Protein AF-A0A9N9NGM0-F1 (afdb_monomer_lite)

Secondary structure (DSSP, 8-state):
----------PPPPGGGSPBTTTTTHHHHTTTT-PPPP--TT--EEETTSHHHHHHHGGGTTT-GGGGS-STT-EEEHHHIIIIII-SHHHHHHHH-TTTS----HHHHHHHHHHHHHHHHHHHHHHHHHHHHHHHHHHHHHHTT--

pLDDT: mean 77.1, std 16.5, range [35.03, 94.5]

Radius of gyration: 24.58 Å; chains: 1; bounding box: 75×38×58 Å

Structure (mmCIF, N/CA/C/O backbone):
data_AF-A0A9N9NGM0-F1
#
_entry.id   AF-A0A9N9NGM0-F1
#
loop_
_atom_site.group_PDB
_atom_site.id
_atom_site.type_symbol
_atom_site.label_atom_id
_atom_site.label_alt_id
_atom_site.label_comp_id
_atom_site.label_asym_id
_atom_site.label_entity_id
_atom_site.label_seq_id
_atom_site.pdbx_PDB_ins_code
_atom_site.Cartn_x
_atom_site.Cartn_y
_atom_site.Cartn_z
_atom_site.occupancy
_atom_site.B_iso_or_equiv
_atom_site.auth_seq_id
_atom_site.auth_comp_id
_atom_site.auth_asym_id
_atom_site.auth_atom_id
_atom_site.pdbx_PDB_model_num
ATOM 1 N N . MET A 1 1 ? -32.522 24.059 33.758 1.00 35.47 1 MET A N 1
ATOM 2 C CA . MET A 1 1 ? -32.160 22.824 33.030 1.00 35.47 1 MET A CA 1
ATOM 3 C C . MET A 1 1 ? -31.233 23.199 31.886 1.00 35.47 1 MET A C 1
ATOM 5 O O . MET A 1 1 ? -31.656 23.930 31.004 1.00 35.47 1 MET A O 1
ATOM 9 N N . ARG A 1 2 ? -29.958 22.798 31.938 1.00 35.03 2 ARG A N 1
ATOM 10 C CA . ARG A 1 2 ? -29.029 22.935 30.807 1.00 35.03 2 ARG A CA 1
ATOM 11 C C . ARG A 1 2 ? -29.007 21.591 30.091 1.00 35.03 2 ARG A C 1
ATOM 13 O O . ARG A 1 2 ? -28.569 20.608 30.677 1.00 35.03 2 ARG A O 1
ATOM 20 N N . ILE A 1 3 ? -29.544 21.548 28.878 1.00 41.38 3 ILE A N 1
ATOM 21 C CA . ILE A 1 3 ? -29.427 20.388 27.996 1.00 41.38 3 ILE A CA 1
ATOM 22 C C . ILE A 1 3 ? -28.090 20.554 27.280 1.00 41.38 3 ILE A C 1
ATOM 24 O O . ILE A 1 3 ? -27.936 21.415 26.416 1.00 41.38 3 ILE A O 1
ATOM 28 N N . SER A 1 4 ? -27.100 19.790 27.728 1.00 41.53 4 SER A N 1
ATOM 29 C CA . SER A 1 4 ? -25.788 19.710 27.100 1.00 41.53 4 SER A CA 1
ATOM 30 C C . SER A 1 4 ? -25.934 19.037 25.738 1.00 41.53 4 SER A C 1
ATOM 32 O O . SER A 1 4 ? -26.441 17.922 25.639 1.00 41.53 4 SER A O 1
ATOM 34 N N . GLN A 1 5 ? -25.501 19.736 24.693 1.00 43.44 5 GLN A N 1
ATOM 35 C CA . GLN A 1 5 ? -25.407 19.220 23.33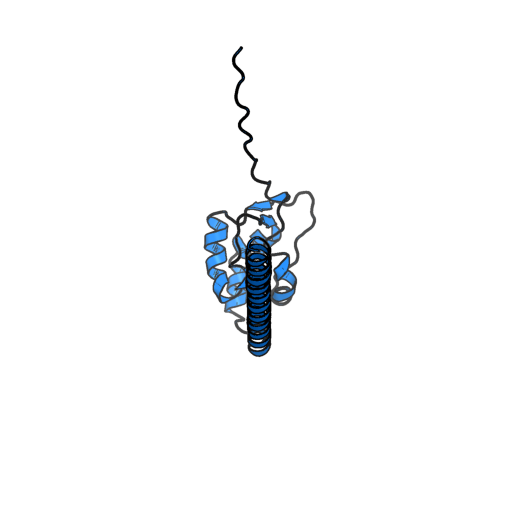4 1.00 43.44 5 GLN A CA 1
ATOM 36 C C . GLN A 1 5 ? -24.412 18.051 23.305 1.00 43.44 5 GLN A C 1
ATOM 38 O O . GLN A 1 5 ? -23.232 18.225 23.601 1.00 43.44 5 GLN A O 1
ATOM 43 N N . SER A 1 6 ? -24.890 16.856 22.962 1.00 45.88 6 SER A N 1
ATOM 44 C CA . SER A 1 6 ? -24.054 15.693 22.676 1.00 45.88 6 SER A CA 1
ATOM 45 C C . SER A 1 6 ? -23.445 15.848 21.281 1.00 45.88 6 SER A C 1
ATOM 47 O O . SER A 1 6 ? -24.099 15.582 20.271 1.00 45.88 6 SER A O 1
ATOM 49 N N . SER A 1 7 ? -22.196 16.298 21.218 1.00 47.09 7 SER A N 1
ATOM 50 C CA . SER A 1 7 ? -21.375 16.241 20.013 1.00 47.09 7 SER A CA 1
ATOM 51 C C . SER A 1 7 ? -21.074 14.780 19.673 1.00 47.09 7 SER A C 1
ATOM 53 O O . SER A 1 7 ? -20.281 14.119 20.337 1.00 47.09 7 SER A O 1
ATOM 55 N N . THR A 1 8 ? -21.699 14.247 18.624 1.00 46.72 8 THR A N 1
ATOM 56 C CA . THR A 1 8 ? -21.329 12.943 18.062 1.00 46.72 8 THR A CA 1
ATOM 57 C C . THR A 1 8 ? -20.002 13.072 17.313 1.00 46.72 8 THR A C 1
ATOM 59 O O . THR A 1 8 ? -19.975 13.342 16.111 1.00 46.72 8 THR A O 1
ATOM 62 N N . THR A 1 9 ? -18.881 12.899 18.007 1.00 47.34 9 THR A N 1
ATOM 63 C CA . THR A 1 9 ? -17.583 12.663 17.367 1.00 47.34 9 THR A CA 1
ATOM 64 C C . THR A 1 9 ? -17.578 11.240 16.814 1.00 47.34 9 THR A C 1
ATOM 66 O O . THR A 1 9 ? -17.462 10.283 17.575 1.00 47.34 9 THR A O 1
ATOM 69 N N . LYS A 1 10 ? -17.739 11.073 15.494 1.00 61.06 10 LYS A N 1
ATOM 70 C CA . LYS A 1 10 ? -17.473 9.787 14.831 1.00 61.06 10 LYS A CA 1
ATOM 71 C C . LYS A 1 10 ? -15.990 9.459 15.027 1.00 61.06 10 LYS A C 1
ATOM 73 O O . LYS A 1 10 ? -15.141 10.095 14.406 1.00 61.06 10 LYS A O 1
ATOM 78 N N . GLU A 1 11 ? -15.677 8.525 15.921 1.00 69.12 11 GLU A N 1
ATOM 79 C CA . GLU A 1 11 ? -14.307 8.047 16.121 1.00 69.12 11 GLU A CA 1
ATOM 80 C C . GLU A 1 11 ? -13.767 7.443 14.815 1.00 69.12 11 GLU A C 1
ATOM 82 O O . GLU A 1 11 ? -14.476 6.733 14.098 1.00 69.12 11 GLU A O 1
ATOM 87 N N . LYS A 1 12 ? -12.509 7.754 14.479 1.00 72.88 12 LYS A N 1
ATOM 88 C CA . LYS A 1 12 ? -11.839 7.178 13.306 1.00 72.88 12 LYS A CA 1
ATOM 89 C C . LYS A 1 12 ? -11.680 5.662 13.531 1.00 72.88 12 LYS A C 1
ATOM 91 O O . LYS A 1 12 ? -11.246 5.284 14.622 1.00 72.88 12 LYS A O 1
ATOM 96 N N . PRO A 1 13 ? -11.981 4.803 12.537 1.00 82.50 13 PRO A N 1
ATOM 97 C CA . PRO A 1 13 ? -11.803 3.356 12.667 1.00 82.50 13 PRO A CA 1
ATOM 98 C C . PRO A 1 13 ? -10.372 2.998 13.077 1.00 82.50 13 PRO A C 1
ATOM 100 O O . PRO A 1 13 ? -9.416 3.667 12.667 1.00 82.50 13 PRO A O 1
ATOM 103 N N . LYS A 1 14 ? -10.200 1.929 13.861 1.00 87.62 14 LYS A N 1
ATOM 104 C CA . LYS A 1 14 ? -8.855 1.461 14.225 1.00 87.62 14 LYS A CA 1
ATOM 105 C C . LYS A 1 14 ? -8.190 0.830 13.005 1.00 87.62 14 LYS A C 1
ATOM 107 O O . LYS A 1 14 ? -8.841 0.147 12.225 1.00 87.62 14 LYS A O 1
ATOM 112 N N . ALA A 1 15 ? -6.866 0.946 12.895 1.00 88.19 15 ALA A N 1
ATOM 113 C CA . ALA A 1 15 ? -6.113 0.383 11.766 1.00 88.19 15 ALA A CA 1
ATOM 114 C C . ALA A 1 15 ? -6.407 -1.112 11.517 1.00 88.19 15 ALA A C 1
ATOM 116 O O . ALA A 1 15 ? -6.497 -1.548 10.379 1.00 88.19 15 ALA A O 1
ATOM 117 N N . ARG A 1 16 ? -6.596 -1.905 12.580 1.00 88.38 16 ARG A N 1
ATOM 118 C CA . ARG A 1 16 ? -6.902 -3.345 12.483 1.00 88.38 16 ARG A CA 1
ATOM 119 C C . ARG A 1 16 ? -8.286 -3.669 11.898 1.00 88.38 16 ARG A C 1
ATOM 121 O O . ARG A 1 16 ? -8.532 -4.815 11.550 1.00 88.38 16 ARG A O 1
ATOM 128 N N . GLU A 1 17 ? -9.193 -2.694 11.878 1.00 89.00 17 GLU A N 1
ATOM 129 C CA . GLU A 1 17 ? -10.562 -2.821 11.353 1.00 89.00 17 GLU A CA 1
ATOM 130 C C . GLU A 1 17 ? -10.634 -2.424 9.871 1.00 89.00 17 GLU A C 1
ATOM 132 O O . GLU A 1 17 ? -11.657 -2.634 9.225 1.00 89.00 17 GLU A O 1
ATOM 137 N N . LEU A 1 18 ? -9.552 -1.861 9.324 1.00 90.62 18 LEU A N 1
ATOM 138 C CA . LEU A 1 18 ? -9.459 -1.452 7.929 1.00 90.62 18 LEU A CA 1
ATOM 139 C C . LEU A 1 18 ? -8.836 -2.561 7.068 1.00 90.62 18 LEU A C 1
ATOM 141 O O . LEU A 1 18 ? -7.939 -3.279 7.524 1.00 90.62 18 LEU A O 1
ATOM 145 N N . PRO A 1 19 ? -9.248 -2.686 5.794 1.00 91.44 19 PRO A N 1
ATOM 146 C CA . PRO A 1 19 ? -8.619 -3.613 4.865 1.00 91.44 19 PRO A CA 1
ATOM 147 C C . PRO A 1 19 ? -7.149 -3.253 4.636 1.00 91.44 19 PRO A C 1
ATOM 149 O O . PRO A 1 19 ? -6.757 -2.081 4.634 1.00 91.44 19 PRO A O 1
ATOM 152 N N . CYS A 1 20 ? -6.318 -4.270 4.398 1.00 92.31 20 CYS A N 1
ATOM 153 C CA . CYS A 1 20 ? -4.924 -4.021 4.066 1.00 92.31 20 CYS A CA 1
ATOM 154 C C . CYS A 1 20 ? -4.799 -3.460 2.642 1.00 92.31 20 CYS A C 1
ATOM 156 O O . CYS A 1 20 ? -5.259 -4.105 1.701 1.00 92.31 20 CYS A O 1
ATOM 158 N N . LEU A 1 21 ? -4.107 -2.329 2.477 1.00 92.00 21 LEU A N 1
ATOM 159 C CA . LEU A 1 21 ? -3.864 -1.657 1.196 1.00 92.00 21 LEU A CA 1
ATOM 160 C C . LEU A 1 21 ? -3.362 -2.621 0.110 1.00 92.00 21 LEU A C 1
ATOM 162 O O . LEU A 1 21 ? -3.834 -2.599 -1.020 1.00 92.00 21 LEU A O 1
ATOM 166 N N . PHE A 1 22 ? -2.435 -3.509 0.469 1.00 90.94 22 PHE A N 1
ATOM 167 C CA . PHE A 1 22 ? -1.798 -4.417 -0.482 1.00 90.94 22 PHE A CA 1
ATOM 168 C C . PHE A 1 22 ? -2.598 -5.694 -0.750 1.00 90.94 22 PHE A C 1
ATOM 170 O O . PHE A 1 22 ? -2.254 -6.432 -1.667 1.00 90.94 22 PHE A O 1
ATOM 177 N N . SER A 1 23 ? -3.649 -5.984 0.025 1.00 89.62 23 SER A N 1
ATOM 178 C CA . SER A 1 23 ? -4.380 -7.258 -0.078 1.00 89.62 23 SER A CA 1
ATOM 179 C C . SER A 1 23 ? -4.925 -7.522 -1.485 1.00 89.62 23 SER A C 1
ATOM 181 O O . SER A 1 23 ? -4.835 -8.651 -1.962 1.00 89.62 23 SER A O 1
ATOM 183 N N . TYR A 1 24 ? -5.383 -6.473 -2.170 1.00 85.38 24 TYR A N 1
ATOM 184 C CA . TYR A 1 24 ? -5.954 -6.550 -3.516 1.00 85.38 24 TYR A CA 1
ATOM 185 C C . TYR A 1 24 ? -4.915 -6.707 -4.632 1.00 85.38 24 TYR A C 1
ATOM 187 O O . TYR A 1 24 ? -5.263 -7.156 -5.718 1.00 85.38 24 TYR A O 1
ATOM 195 N N . ILE A 1 25 ? -3.645 -6.371 -4.379 1.00 86.56 25 ILE A N 1
ATOM 196 C CA . ILE A 1 25 ? -2.588 -6.397 -5.406 1.00 86.56 25 ILE A CA 1
ATOM 197 C C . ILE A 1 25 ? -1.573 -7.525 -5.203 1.00 86.56 25 ILE A C 1
ATOM 199 O O . ILE A 1 25 ? -0.721 -7.751 -6.059 1.00 86.56 25 ILE A O 1
ATOM 203 N N . VAL A 1 26 ? -1.665 -8.272 -4.096 1.00 88.62 26 VAL A N 1
ATOM 204 C CA . VAL A 1 26 ? -0.783 -9.417 -3.815 1.00 88.62 26 VAL A CA 1
ATOM 205 C C . VAL A 1 26 ? -0.764 -10.414 -4.968 1.00 88.62 26 VAL A C 1
ATOM 207 O O . VAL A 1 26 ? 0.312 -10.876 -5.320 1.00 88.62 26 VAL A O 1
ATOM 210 N N . SER A 1 27 ? -1.911 -10.737 -5.571 1.00 86.06 27 SER A N 1
ATOM 211 C CA . SER A 1 27 ? -1.976 -11.691 -6.687 1.00 86.06 27 SER A CA 1
ATOM 212 C C . SER A 1 27 ? -1.107 -11.254 -7.868 1.00 86.06 27 SER A C 1
ATOM 214 O O . SER A 1 27 ? -0.373 -12.072 -8.413 1.00 86.06 27 SER A O 1
ATOM 216 N N . LYS A 1 28 ? -1.127 -9.959 -8.199 1.00 84.81 28 LYS A N 1
ATOM 217 C CA . LYS A 1 28 ? -0.367 -9.377 -9.311 1.00 84.81 28 LYS A CA 1
ATOM 218 C C . LYS A 1 28 ? 1.144 -9.394 -9.070 1.00 84.81 28 LYS A C 1
ATOM 220 O O . LYS A 1 28 ? 1.908 -9.618 -9.998 1.00 84.81 28 LYS A O 1
ATOM 225 N N . TYR A 1 29 ? 1.576 -9.170 -7.830 1.00 86.50 29 TYR A N 1
ATOM 226 C CA . TYR A 1 29 ? 2.998 -9.018 -7.492 1.00 86.50 29 TYR A CA 1
ATOM 227 C C . TYR A 1 29 ? 3.574 -10.204 -6.697 1.00 86.50 29 TYR A C 1
ATOM 229 O O . TYR A 1 29 ? 4.681 -10.111 -6.160 1.00 86.50 29 TYR A O 1
ATOM 237 N N . ASN A 1 30 ? 2.855 -11.328 -6.603 1.00 86.25 30 ASN A N 1
ATOM 238 C CA . ASN A 1 30 ? 3.305 -12.500 -5.841 1.00 86.25 30 ASN A CA 1
ATOM 239 C C . ASN A 1 30 ? 4.569 -13.130 -6.430 1.00 86.25 30 ASN A C 1
ATOM 241 O O . ASN A 1 30 ? 5.454 -13.538 -5.675 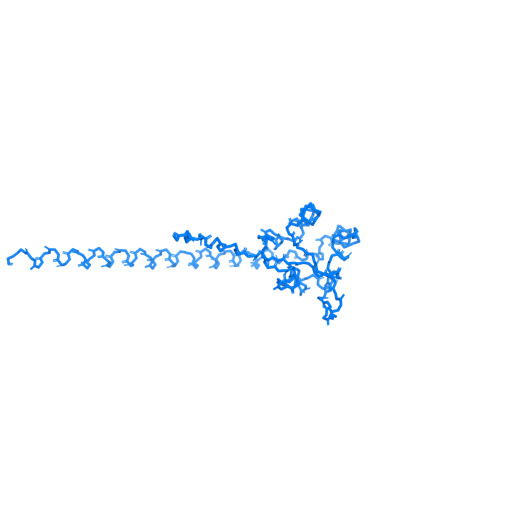1.00 86.25 30 ASN A O 1
ATOM 245 N N . GLU A 1 31 ? 4.679 -13.161 -7.759 1.00 84.44 31 GLU A N 1
ATOM 246 C CA . GLU A 1 31 ? 5.876 -13.645 -8.458 1.00 84.44 31 GLU A CA 1
ATOM 247 C C . GLU A 1 31 ? 7.101 -12.765 -8.172 1.00 84.44 31 GLU A C 1
ATOM 249 O O . GLU A 1 31 ? 8.222 -13.261 -8.137 1.00 84.44 31 GLU A O 1
ATOM 254 N N . LEU A 1 32 ? 6.876 -11.493 -7.827 1.00 83.31 32 LEU A N 1
ATOM 255 C CA . LEU A 1 32 ? 7.912 -10.530 -7.422 1.00 83.31 32 LEU A CA 1
ATOM 256 C C . LEU A 1 32 ? 8.205 -10.565 -5.922 1.00 83.31 32 LEU A C 1
ATOM 258 O O . LEU A 1 32 ? 8.930 -9.730 -5.386 1.00 83.31 32 LEU A O 1
ATOM 262 N N . GLY A 1 33 ? 7.598 -11.513 -5.210 1.00 85.56 33 GLY A N 1
ATOM 263 C CA . GLY A 1 33 ? 7.802 -11.706 -3.784 1.00 85.56 33 GLY A CA 1
ATOM 264 C C . GLY A 1 33 ? 6.875 -10.891 -2.882 1.00 85.56 33 GLY A C 1
ATOM 265 O O . GLY A 1 33 ? 7.037 -10.968 -1.658 1.00 85.56 33 GLY A O 1
ATOM 266 N N . LEU A 1 34 ? 5.874 -10.168 -3.408 1.00 89.25 34 LEU A N 1
ATOM 267 C CA . LEU A 1 34 ? 4.842 -9.563 -2.561 1.00 89.25 34 LEU A CA 1
ATOM 268 C C . LEU A 1 34 ? 3.921 -10.661 -2.028 1.00 89.25 34 LEU A C 1
ATOM 270 O O . LEU A 1 34 ? 3.144 -11.267 -2.755 1.00 89.25 34 LEU A O 1
ATOM 274 N N . ARG A 1 35 ? 4.001 -10.953 -0.733 1.00 90.19 35 ARG A N 1
ATOM 275 C CA . ARG A 1 35 ? 3.277 -12.091 -0.159 1.00 90.19 35 ARG A CA 1
ATOM 276 C C . ARG A 1 35 ? 1.935 -11.651 0.414 1.00 90.19 35 ARG A C 1
ATOM 278 O O . ARG A 1 35 ? 1.769 -10.502 0.800 1.00 90.19 35 ARG A O 1
ATOM 285 N N . SER A 1 36 ? 1.006 -12.589 0.567 1.00 90.94 36 SER A N 1
ATOM 286 C CA . SER A 1 36 ? -0.275 -12.358 1.249 1.00 90.94 36 SER A CA 1
ATOM 287 C C . SER A 1 36 ? -0.106 -11.913 2.705 1.00 90.94 36 SER A C 1
ATOM 289 O O . SER A 1 36 ? 0.918 -12.203 3.347 1.00 90.94 36 SER A O 1
ATOM 291 N N . CYS A 1 37 ? -1.123 -11.224 3.237 1.00 89.75 37 CYS A N 1
ATOM 292 C CA . CYS A 1 37 ? -1.209 -10.877 4.656 1.00 89.75 37 CYS A CA 1
ATOM 293 C C . CYS A 1 37 ? -1.044 -12.124 5.537 1.00 89.75 37 CYS A C 1
ATOM 295 O O . CYS A 1 37 ? -1.401 -13.235 5.144 1.00 89.75 37 CYS A O 1
ATOM 297 N N . LYS A 1 38 ? -0.525 -11.945 6.755 1.00 80.38 38 LYS A N 1
ATOM 298 C CA . LYS A 1 38 ? -0.605 -12.984 7.787 1.00 80.38 38 LYS A CA 1
ATOM 299 C C . LYS A 1 38 ? -1.872 -12.761 8.612 1.00 80.38 38 LYS A C 1
ATOM 301 O O . LYS A 1 38 ? -2.189 -11.634 8.973 1.00 80.38 38 LYS A O 1
ATOM 306 N N . THR A 1 39 ? -2.571 -13.841 8.937 1.00 69.44 39 THR A N 1
ATOM 307 C CA . THR A 1 39 ? -3.756 -13.846 9.808 1.00 69.44 39 THR A CA 1
ATOM 308 C C . THR A 1 39 ? -3.364 -14.222 11.236 1.00 69.44 39 THR A C 1
ATOM 310 O O . THR A 1 39 ? -3.922 -15.139 11.830 1.00 69.44 39 THR A O 1
ATOM 313 N N . LYS A 1 40 ? -2.331 -13.569 11.778 1.00 79.56 40 LYS A N 1
ATOM 314 C CA . LYS A 1 40 ? -1.973 -13.739 13.191 1.00 79.56 40 LYS A CA 1
ATOM 315 C C . LYS A 1 40 ? -2.769 -12.739 14.020 1.00 79.56 40 LYS A C 1
ATOM 317 O O . LYS A 1 40 ? -2.772 -11.559 13.684 1.00 79.56 40 LYS A O 1
ATOM 322 N N . GLU A 1 41 ? -3.381 -13.192 15.110 1.00 72.69 41 GLU A N 1
ATOM 323 C CA . GLU A 1 41 ? -4.154 -12.322 16.010 1.00 72.69 41 GLU A CA 1
ATOM 324 C C . GLU A 1 41 ? -3.304 -11.194 16.619 1.00 72.69 41 GLU A C 1
ATOM 326 O O . GLU A 1 41 ? -3.782 -10.075 16.775 1.00 72.69 41 GLU A O 1
ATOM 331 N N . SER A 1 42 ? -2.019 -11.450 16.886 1.00 79.69 42 SER A N 1
ATOM 332 C CA . SER A 1 42 ? -1.071 -10.485 17.466 1.00 79.69 42 SER A CA 1
ATOM 333 C C . SER A 1 42 ? -0.349 -9.593 16.445 1.00 79.69 42 SER A C 1
ATOM 335 O O . SER A 1 42 ? 0.646 -8.950 16.774 1.00 79.69 42 SER A O 1
ATOM 337 N N . GLN A 1 43 ? -0.816 -9.551 15.197 1.00 86.69 43 GLN A N 1
ATOM 338 C CA . GLN A 1 43 ? -0.224 -8.722 14.150 1.00 86.69 43 GLN A CA 1
ATOM 339 C C . GLN A 1 43 ? -0.382 -7.223 14.439 1.00 86.69 43 GLN A C 1
ATOM 341 O O . GLN A 1 43 ? -1.475 -6.751 14.758 1.00 86.69 43 GLN A O 1
ATOM 346 N N . THR A 1 44 ? 0.682 -6.451 14.204 1.00 90.38 44 THR A N 1
ATOM 347 C CA . THR A 1 44 ? 0.595 -4.983 14.231 1.00 90.38 44 THR A CA 1
ATOM 348 C C . THR A 1 44 ? -0.041 -4.447 12.942 1.00 90.38 44 THR A C 1
ATOM 350 O O . THR A 1 44 ? 0.254 -4.919 11.842 1.00 90.38 44 THR A O 1
ATOM 353 N N . TRP A 1 45 ? -0.890 -3.426 13.067 1.00 92.19 45 TRP A N 1
ATOM 354 C CA . TRP A 1 45 ? -1.534 -2.734 11.948 1.00 92.19 45 TRP A CA 1
ATOM 355 C C . TRP A 1 45 ? -1.244 -1.239 12.017 1.00 92.19 45 TRP A C 1
ATOM 357 O O . TRP A 1 45 ? -1.307 -0.643 13.092 1.00 92.19 45 TRP A O 1
ATOM 367 N N . ARG A 1 46 ? -0.932 -0.628 10.873 1.00 92.00 46 ARG A N 1
ATOM 368 C CA . ARG A 1 46 ? -0.643 0.810 10.761 1.00 92.00 46 ARG A CA 1
ATOM 369 C C . ARG A 1 46 ? -1.562 1.447 9.733 1.00 92.00 46 ARG A C 1
ATOM 371 O O . ARG A 1 46 ? -1.873 0.812 8.734 1.00 92.00 46 ARG A O 1
ATOM 378 N N . ASN A 1 47 ? -1.976 2.690 9.951 1.00 92.19 47 ASN A N 1
ATOM 379 C CA . ASN A 1 47 ? -2.772 3.400 8.953 1.00 92.19 47 ASN A CA 1
ATOM 380 C C . ASN A 1 47 ? -1.922 3.701 7.710 1.00 92.19 47 ASN A C 1
ATOM 382 O O . ASN A 1 47 ? -0.746 4.074 7.826 1.00 92.19 47 ASN A O 1
ATOM 386 N N . ALA A 1 48 ? -2.514 3.537 6.526 1.00 90.75 48 ALA A N 1
ATOM 387 C CA . ALA A 1 48 ? -1.814 3.775 5.268 1.00 90.75 48 ALA A CA 1
ATOM 388 C C . ALA A 1 48 ? -1.574 5.274 4.995 1.00 90.75 48 ALA A C 1
ATOM 390 O O . ALA A 1 48 ? -0.663 5.621 4.254 1.00 90.75 48 ALA A O 1
ATOM 391 N N . ASP A 1 49 ? -2.338 6.161 5.632 1.00 90.25 49 ASP A N 1
ATOM 392 C CA . ASP A 1 49 ? -2.254 7.623 5.494 1.00 90.25 49 ASP A CA 1
ATOM 393 C C . ASP A 1 49 ? -1.149 8.283 6.341 1.00 90.25 49 ASP A C 1
ATOM 395 O O . ASP A 1 49 ? -1.022 9.508 6.380 1.00 90.25 49 ASP A O 1
ATOM 399 N N . THR A 1 50 ? -0.322 7.490 7.027 1.00 89.94 50 THR A N 1
ATOM 400 C CA . THR A 1 50 ? 0.810 8.027 7.790 1.00 89.94 50 THR A CA 1
ATOM 401 C C . THR A 1 50 ? 1.852 8.650 6.857 1.00 89.94 50 THR A C 1
ATOM 403 O O . THR A 1 50 ? 2.046 8.224 5.714 1.00 89.94 50 THR A O 1
ATOM 406 N N . SER A 1 51 ? 2.553 9.678 7.344 1.00 88.94 51 SER A N 1
ATOM 407 C CA . SER A 1 51 ? 3.512 10.437 6.529 1.00 88.94 51 SER A CA 1
ATOM 408 C C . SER A 1 51 ? 4.663 9.570 6.005 1.00 88.94 51 SER A C 1
ATOM 410 O O . SER A 1 51 ? 5.093 9.748 4.867 1.00 88.94 51 SER A O 1
ATOM 412 N N . GLU A 1 52 ? 5.138 8.613 6.805 1.00 88.31 52 GLU A N 1
ATOM 413 C CA . GLU A 1 52 ? 6.188 7.662 6.425 1.00 88.31 52 GLU A CA 1
ATOM 414 C C . GLU A 1 52 ? 5.733 6.746 5.286 1.00 88.31 52 GLU A C 1
ATOM 416 O O . GLU A 1 52 ? 6.408 6.651 4.260 1.00 88.31 52 GLU A O 1
ATOM 421 N N . VAL A 1 53 ? 4.553 6.137 5.429 1.00 89.25 53 VAL A N 1
ATOM 422 C CA . VAL A 1 53 ? 3.969 5.271 4.402 1.00 89.25 53 VAL A CA 1
ATOM 423 C C . VAL A 1 53 ? 3.751 6.057 3.118 1.00 89.25 53 VAL A C 1
ATOM 425 O O . VAL A 1 53 ? 4.219 5.639 2.065 1.00 89.25 53 VAL A O 1
ATOM 428 N N . THR A 1 54 ? 3.117 7.225 3.201 1.00 89.38 54 THR A N 1
ATOM 429 C CA . THR A 1 54 ? 2.804 8.045 2.024 1.00 89.38 54 THR A CA 1
ATOM 430 C C . THR A 1 54 ? 4.068 8.421 1.248 1.00 89.38 54 THR A C 1
ATOM 432 O O . THR A 1 54 ? 4.106 8.280 0.029 1.00 89.38 54 THR A O 1
ATOM 435 N N . LYS A 1 55 ? 5.138 8.851 1.934 1.00 89.19 55 LYS A N 1
ATOM 436 C CA . LYS A 1 55 ? 6.430 9.155 1.288 1.00 89.19 55 LYS A CA 1
ATOM 437 C C . LYS A 1 55 ? 7.012 7.941 0.576 1.00 89.19 55 LYS A C 1
ATOM 439 O O . LYS A 1 55 ? 7.590 8.074 -0.496 1.00 89.19 55 LYS A O 1
ATOM 444 N N . ARG A 1 56 ? 6.880 6.767 1.188 1.00 88.44 56 ARG A N 1
ATOM 445 C CA . ARG A 1 56 ? 7.442 5.528 0.669 1.00 88.44 56 ARG A CA 1
ATOM 446 C C . ARG A 1 56 ? 6.659 5.001 -0.529 1.00 88.44 56 ARG A C 1
ATOM 448 O O . ARG A 1 56 ? 7.282 4.600 -1.503 1.00 88.44 56 ARG A O 1
ATOM 455 N N . LEU A 1 57 ? 5.328 5.061 -0.480 1.00 88.88 57 LEU A N 1
ATOM 456 C CA . LEU A 1 57 ? 4.438 4.653 -1.572 1.00 88.88 57 LEU A CA 1
ATOM 457 C C . LEU A 1 57 ? 4.656 5.479 -2.844 1.00 88.88 57 LEU A C 1
ATOM 459 O O . LEU A 1 57 ? 4.575 4.910 -3.925 1.00 88.88 57 LEU A O 1
ATOM 463 N N . ARG A 1 58 ? 5.027 6.763 -2.727 1.00 87.69 58 ARG A N 1
ATOM 464 C CA . ARG A 1 58 ? 5.367 7.606 -3.890 1.00 87.69 58 ARG A CA 1
ATOM 465 C C . ARG A 1 58 ? 6.466 7.015 -4.770 1.00 87.69 58 ARG A C 1
ATOM 467 O O . ARG A 1 58 ? 6.428 7.182 -5.978 1.00 87.69 58 ARG A O 1
ATOM 474 N N . LEU A 1 59 ? 7.426 6.294 -4.184 1.00 86.31 59 LEU A N 1
ATOM 475 C CA . LEU A 1 59 ? 8.490 5.635 -4.952 1.00 86.31 59 LEU A CA 1
ATOM 476 C C . LEU A 1 59 ? 7.956 4.485 -5.813 1.00 86.31 59 LEU A C 1
ATOM 478 O O . LEU A 1 59 ? 8.561 4.132 -6.815 1.00 86.31 59 LEU A O 1
ATOM 482 N N . TYR A 1 60 ? 6.833 3.889 -5.418 1.00 85.75 60 TYR A N 1
ATOM 483 C CA . TYR A 1 60 ? 6.228 2.765 -6.120 1.00 85.75 60 TYR A CA 1
ATOM 484 C C . TYR A 1 60 ? 5.211 3.204 -7.177 1.00 85.75 60 TYR A C 1
ATOM 486 O O . TYR A 1 60 ? 4.694 2.337 -7.868 1.00 85.75 60 TYR A O 1
ATOM 494 N N . GLU A 1 61 ? 4.915 4.500 -7.333 1.00 83.75 61 GLU A N 1
ATOM 495 C CA . GLU A 1 61 ? 3.879 4.976 -8.267 1.00 83.75 61 GLU A CA 1
ATOM 496 C C . GLU A 1 61 ? 4.135 4.564 -9.722 1.00 83.75 61 GLU A C 1
ATOM 498 O O . GLU A 1 61 ? 3.178 4.281 -10.445 1.00 83.75 61 GLU A O 1
ATOM 503 N N . ASP A 1 62 ? 5.407 4.472 -10.117 1.00 81.06 62 ASP A N 1
ATOM 504 C CA . ASP A 1 62 ? 5.817 4.064 -11.464 1.00 81.06 62 ASP A CA 1
ATOM 505 C C . ASP A 1 62 ? 5.692 2.548 -11.689 1.00 81.06 62 ASP A C 1
ATOM 507 O O . ASP A 1 62 ? 5.508 2.096 -12.816 1.00 81.06 62 ASP A O 1
ATOM 511 N N . PHE A 1 63 ? 5.744 1.751 -10.617 1.00 81.88 63 PHE A N 1
ATOM 512 C CA . PHE A 1 63 ? 5.687 0.283 -10.675 1.00 81.88 63 PHE A CA 1
ATOM 513 C C . PHE A 1 63 ? 4.305 -0.277 -10.324 1.00 81.88 63 PHE A C 1
ATOM 515 O O . PHE A 1 63 ? 3.954 -1.383 -10.729 1.00 81.88 63 PHE A O 1
ATOM 522 N N . MET A 1 64 ? 3.539 0.465 -9.526 1.00 83.44 64 MET A N 1
ATOM 523 C CA . MET A 1 64 ? 2.290 0.052 -8.897 1.00 83.44 64 MET A CA 1
ATOM 524 C C . MET A 1 64 ? 1.273 1.183 -8.981 1.00 83.44 64 MET A C 1
ATOM 526 O O . MET A 1 64 ? 0.941 1.835 -7.987 1.00 83.44 64 MET A O 1
ATOM 530 N N . SER A 1 65 ? 0.758 1.415 -10.186 1.00 79.94 65 SER A N 1
ATOM 531 C CA . SER A 1 65 ? -0.247 2.451 -10.436 1.00 79.94 65 SER A CA 1
ATOM 532 C C . SER A 1 65 ? -1.520 2.262 -9.600 1.00 79.94 65 SER A C 1
ATOM 534 O O . SER A 1 65 ? -2.200 3.242 -9.295 1.00 79.94 65 SER A O 1
ATOM 536 N N . GLU A 1 66 ? -1.800 1.039 -9.135 1.00 80.94 66 GLU A N 1
ATOM 537 C CA . GLU A 1 66 ? -2.906 0.731 -8.223 1.00 80.94 66 GLU A CA 1
ATOM 538 C C . GLU A 1 66 ? -2.764 1.383 -6.840 1.00 80.94 66 GLU A C 1
ATOM 540 O O . GLU A 1 66 ? -3.744 1.487 -6.11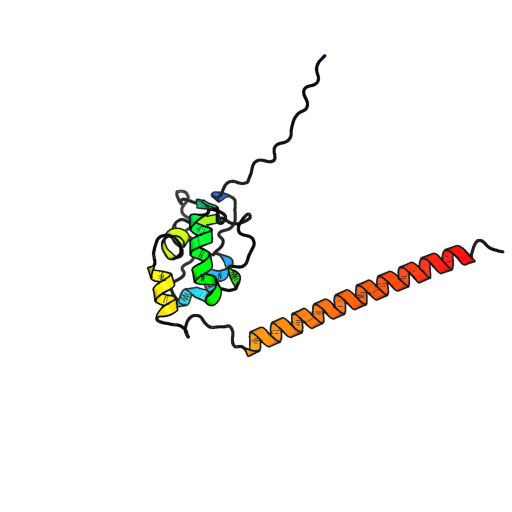1 1.00 80.94 66 GLU A O 1
ATOM 545 N N . LEU A 1 67 ? -1.569 1.839 -6.451 1.00 78.44 67 LEU A N 1
ATOM 546 C CA . LEU A 1 67 ? -1.350 2.502 -5.162 1.00 78.44 67 LEU A CA 1
ATOM 547 C C . LEU A 1 67 ? -1.758 3.982 -5.162 1.00 78.44 67 LEU A C 1
ATOM 549 O O . LEU A 1 67 ? -1.749 4.602 -4.101 1.00 78.44 67 LEU A O 1
ATOM 553 N N . LYS A 1 68 ? -2.207 4.532 -6.301 1.00 72.94 68 LYS A N 1
ATOM 554 C CA . LYS A 1 68 ? -2.772 5.895 -6.411 1.00 72.94 68 LYS A CA 1
ATOM 555 C C . LYS A 1 68 ? -4.161 6.049 -5.756 1.00 72.94 68 LYS A C 1
ATOM 557 O O . LYS A 1 68 ? -4.859 7.032 -5.991 1.00 72.94 68 LYS A O 1
ATOM 562 N N . LEU A 1 69 ? -4.580 5.083 -4.942 1.00 70.94 69 LEU A N 1
ATOM 563 C CA . LEU A 1 69 ? -5.857 5.073 -4.231 1.00 70.94 69 LEU A CA 1
ATOM 564 C C . LEU A 1 69 ? -5.844 5.997 -3.004 1.00 70.94 69 LEU A C 1
ATOM 566 O O . LEU A 1 69 ? -4.804 6.284 -2.410 1.00 70.94 69 LEU A O 1
ATOM 570 N N . TYR A 1 70 ? -7.036 6.412 -2.566 1.00 76.75 70 TYR A N 1
ATOM 571 C CA . TYR A 1 70 ? -7.214 7.094 -1.283 1.00 76.75 70 TYR A CA 1
ATOM 572 C C . TYR A 1 70 ? -6.693 6.213 -0.143 1.00 76.75 70 TYR A C 1
ATOM 574 O O . TYR A 1 70 ? -7.219 5.125 0.057 1.00 76.75 70 TYR A O 1
ATOM 582 N N . LEU A 1 71 ? -5.697 6.680 0.621 1.00 85.31 71 LEU A N 1
ATOM 583 C CA . LEU A 1 71 ? -5.039 5.890 1.677 1.00 85.31 71 LEU A CA 1
ATOM 584 C C . LEU A 1 71 ? -5.819 5.853 3.005 1.00 85.31 71 LEU A C 1
ATOM 586 O O . LEU A 1 71 ? -5.704 4.888 3.754 1.00 85.31 71 LEU A O 1
ATOM 590 N N . ASN A 1 72 ? -6.645 6.866 3.289 1.00 83.38 72 ASN A N 1
ATOM 591 C CA . ASN A 1 72 ? -7.420 6.984 4.536 1.00 83.38 72 ASN A CA 1
ATOM 592 C C . ASN A 1 72 ? -8.299 5.764 4.905 1.00 83.38 72 ASN A C 1
ATOM 594 O O . ASN A 1 72 ? -8.383 5.467 6.096 1.00 83.38 72 ASN A O 1
ATOM 598 N N . PRO A 1 73 ? -8.973 5.066 3.965 1.00 89.19 73 PRO A N 1
ATOM 599 C CA . PRO A 1 73 ? -9.769 3.878 4.281 1.00 89.19 73 PRO A CA 1
ATOM 600 C C . PRO A 1 73 ? -8.948 2.583 4.405 1.00 89.19 73 PRO A C 1
ATOM 602 O O . PRO A 1 73 ? -9.541 1.521 4.579 1.00 89.19 73 PRO A O 1
ATOM 605 N N . TYR A 1 74 ? -7.614 2.635 4.320 1.00 92.00 74 TYR A N 1
ATOM 606 C CA . TYR A 1 74 ? -6.765 1.445 4.352 1.00 92.00 74 TYR A CA 1
ATOM 607 C C . TYR A 1 74 ? -5.785 1.438 5.523 1.00 92.00 74 TYR A C 1
ATOM 609 O O . TYR A 1 74 ? -5.295 2.464 6.002 1.00 92.00 74 TYR A O 1
ATOM 617 N N . ALA A 1 75 ? -5.427 0.225 5.928 1.00 93.44 75 ALA A N 1
ATOM 618 C CA . ALA A 1 75 ? -4.302 -0.035 6.808 1.00 93.44 75 ALA A CA 1
ATOM 619 C C . ALA A 1 75 ? -3.234 -0.873 6.102 1.00 93.44 75 ALA A C 1
ATOM 621 O O . ALA A 1 75 ? -3.396 -1.354 4.984 1.00 93.44 75 ALA A O 1
ATOM 622 N N . ILE A 1 76 ? -2.101 -1.060 6.758 1.00 93.06 76 ILE A N 1
ATOM 623 C CA . ILE A 1 76 ? -1.006 -1.905 6.308 1.00 93.06 76 ILE A CA 1
ATOM 624 C C . ILE A 1 76 ? -0.709 -2.886 7.431 1.00 93.06 76 ILE A C 1
ATOM 626 O O . ILE A 1 76 ? -0.462 -2.491 8.575 1.00 93.06 76 ILE A O 1
ATOM 630 N N . CYS A 1 77 ? -0.747 -4.174 7.096 1.00 93.38 77 CYS A N 1
ATOM 631 C CA . CYS A 1 77 ? -0.361 -5.222 8.022 1.00 93.38 77 CYS A CA 1
ATOM 632 C C . CYS A 1 77 ? 1.156 -5.208 8.245 1.00 93.38 77 CYS A C 1
ATOM 634 O O . CYS A 1 77 ? 1.918 -4.830 7.355 1.00 93.38 77 CYS A O 1
ATOM 636 N N . GLU A 1 78 ? 1.611 -5.677 9.404 1.00 92.00 78 GLU A N 1
ATOM 637 C CA . GLU A 1 78 ? 3.033 -5.755 9.756 1.00 92.00 78 GLU A CA 1
ATOM 638 C C . GLU A 1 78 ? 3.896 -6.366 8.644 1.00 92.00 78 GLU A C 1
ATOM 640 O O . GLU A 1 78 ? 4.959 -5.848 8.308 1.00 92.00 78 GLU A O 1
ATOM 645 N N . LYS A 1 79 ? 3.414 -7.441 8.015 1.00 91.19 79 LYS A N 1
ATOM 646 C CA . LYS A 1 79 ? 4.142 -8.113 6.942 1.00 91.19 79 LYS A CA 1
ATOM 647 C C . LYS A 1 79 ? 4.354 -7.208 5.730 1.00 91.19 79 LYS A C 1
ATOM 649 O O . LYS A 1 79 ? 5.487 -7.070 5.281 1.00 91.19 79 LYS A O 1
ATOM 654 N N . HIS A 1 80 ? 3.300 -6.576 5.218 1.00 91.94 80 HIS A N 1
ATOM 655 C CA . HIS A 1 80 ? 3.415 -5.664 4.076 1.00 91.94 80 HIS A CA 1
ATOM 656 C C . HIS A 1 80 ? 4.198 -4.412 4.422 1.00 91.94 80 HIS A C 1
ATOM 658 O O . HIS A 1 80 ? 4.982 -3.942 3.602 1.00 91.94 80 HIS A O 1
ATOM 664 N N . TYR A 1 81 ? 4.061 -3.924 5.652 1.00 92.25 81 TYR A N 1
ATOM 665 C CA . TYR A 1 81 ? 4.895 -2.838 6.128 1.00 92.25 81 TYR A CA 1
ATOM 666 C C . TYR A 1 81 ? 6.371 -3.219 6.039 1.00 92.25 81 TYR A C 1
ATOM 668 O O . TYR A 1 81 ? 7.166 -2.474 5.482 1.00 92.25 81 TYR A O 1
ATOM 676 N N . ASN A 1 82 ? 6.747 -4.398 6.524 1.00 90.38 82 ASN A N 1
ATOM 677 C CA . ASN A 1 82 ? 8.141 -4.826 6.509 1.00 90.38 82 ASN A CA 1
ATOM 678 C C . ASN A 1 82 ? 8.653 -5.078 5.083 1.00 90.38 82 ASN A C 1
ATOM 680 O O . ASN A 1 82 ? 9.784 -4.713 4.764 1.00 90.38 82 ASN A O 1
ATOM 684 N N . GLN A 1 83 ? 7.823 -5.652 4.209 1.00 88.88 83 GLN A N 1
ATOM 685 C CA . GLN A 1 83 ? 8.205 -5.933 2.823 1.00 88.88 83 GLN A CA 1
ATOM 686 C C . GLN A 1 83 ? 8.357 -4.665 1.973 1.00 88.88 83 GLN A C 1
ATOM 688 O O . GLN A 1 83 ? 9.313 -4.567 1.212 1.00 88.88 83 GLN A O 1
ATOM 693 N N . VAL A 1 84 ? 7.432 -3.710 2.095 1.00 88.69 84 VAL A N 1
ATOM 694 C CA . VAL A 1 84 ? 7.316 -2.580 1.155 1.00 88.69 84 VAL A CA 1
ATOM 695 C C . VAL A 1 84 ? 7.800 -1.267 1.769 1.00 88.69 84 VAL A C 1
ATOM 697 O O . VAL A 1 84 ? 8.435 -0.454 1.091 1.00 88.69 84 VAL A O 1
ATOM 700 N N . ILE A 1 85 ? 7.505 -1.054 3.055 1.00 88.50 85 ILE A N 1
ATOM 701 C CA . ILE A 1 85 ? 7.725 0.229 3.724 1.00 88.50 85 ILE A CA 1
ATOM 702 C C . ILE A 1 85 ? 9.079 0.264 4.432 1.00 88.50 85 ILE A C 1
ATOM 704 O O . ILE A 1 85 ? 9.946 1.048 4.053 1.00 88.50 85 ILE A O 1
ATOM 708 N N . SER A 1 86 ? 9.271 -0.616 5.419 1.00 85.94 86 SER A N 1
ATOM 709 C CA . SER A 1 86 ? 10.441 -0.632 6.306 1.00 85.94 86 SER A CA 1
ATOM 710 C C . SER A 1 86 ? 11.737 -0.996 5.595 1.00 85.94 86 SER A C 1
ATOM 712 O O . SER A 1 86 ? 12.808 -0.599 6.048 1.00 85.94 86 SER A O 1
ATOM 714 N N . THR A 1 87 ? 11.664 -1.805 4.537 1.00 77.31 87 THR A N 1
ATOM 715 C CA . THR A 1 87 ? 12.849 -2.277 3.820 1.00 77.31 87 THR A CA 1
ATOM 716 C C . THR A 1 87 ? 12.875 -1.728 2.400 1.00 77.31 87 THR A C 1
ATOM 718 O O . THR A 1 87 ? 11.843 -1.488 1.770 1.00 77.31 87 THR A O 1
ATOM 721 N N . ASN A 1 88 ? 14.086 -1.523 1.876 1.00 78.00 88 ASN A N 1
ATOM 722 C CA . ASN A 1 88 ? 14.297 -1.174 0.470 1.00 78.00 88 ASN A CA 1
ATOM 723 C C . ASN A 1 88 ? 14.422 -2.376 -0.453 1.00 78.00 88 ASN A C 1
ATOM 725 O O . ASN A 1 88 ? 14.654 -2.210 -1.643 1.00 78.00 88 ASN A O 1
ATOM 729 N N . TYR A 1 89 ? 14.247 -3.578 0.087 1.00 81.31 89 TYR A N 1
ATOM 730 C CA . TYR A 1 89 ? 14.445 -4.808 -0.656 1.00 81.31 89 TYR A CA 1
ATOM 731 C C . TYR A 1 89 ? 13.459 -4.935 -1.817 1.00 81.31 89 TYR A C 1
ATOM 733 O O . TYR A 1 89 ? 13.878 -5.108 -2.955 1.00 81.31 89 TYR A O 1
ATOM 741 N N . PHE A 1 90 ? 12.163 -4.786 -1.543 1.00 85.31 90 PHE A N 1
ATOM 742 C CA . PHE A 1 90 ? 11.137 -4.978 -2.562 1.00 85.31 90 PHE A CA 1
ATOM 743 C C . PHE A 1 90 ? 11.213 -3.916 -3.668 1.00 85.31 90 PHE A C 1
ATOM 745 O O . PHE A 1 90 ? 11.188 -4.256 -4.843 1.00 85.31 90 PHE A O 1
ATOM 752 N N . TYR A 1 91 ? 11.428 -2.647 -3.308 1.00 85.88 91 TYR A N 1
ATOM 753 C CA . TYR A 1 91 ? 11.673 -1.581 -4.283 1.00 85.88 91 TYR A CA 1
ATOM 754 C C . TYR A 1 91 ? 12.896 -1.854 -5.171 1.00 85.88 91 TYR A C 1
ATOM 756 O O . TYR A 1 91 ? 12.818 -1.718 -6.387 1.00 85.88 91 TYR A O 1
ATOM 764 N N . ARG A 1 92 ? 14.023 -2.285 -4.587 1.00 84.88 92 ARG A N 1
ATOM 765 C CA . ARG A 1 92 ? 15.213 -2.652 -5.371 1.00 84.88 92 ARG A CA 1
ATOM 766 C C . ARG A 1 92 ? 14.945 -3.837 -6.289 1.00 84.88 92 ARG A C 1
ATOM 768 O O . ARG A 1 92 ? 15.368 -3.812 -7.432 1.00 84.88 92 ARG A O 1
ATOM 775 N N . HIS A 1 93 ? 14.188 -4.823 -5.821 1.00 83.88 93 HIS A N 1
ATOM 776 C CA . HIS A 1 93 ? 13.817 -5.967 -6.643 1.00 83.88 93 HIS A CA 1
ATOM 777 C C . HIS A 1 93 ? 12.992 -5.563 -7.878 1.00 83.88 93 HIS A C 1
ATOM 779 O O . HIS A 1 93 ? 13.212 -6.125 -8.948 1.00 83.88 93 HIS A O 1
ATOM 785 N N . LEU A 1 94 ? 12.106 -4.567 -7.751 1.00 83.50 94 LEU A N 1
ATOM 786 C CA . LEU A 1 94 ? 11.374 -3.989 -8.886 1.00 83.50 94 LEU A CA 1
ATOM 787 C C . LEU A 1 94 ? 12.309 -3.263 -9.864 1.00 83.50 94 LEU A C 1
ATOM 789 O O . LEU A 1 94 ? 12.181 -3.443 -11.070 1.00 83.50 94 LEU A O 1
ATOM 793 N N . LEU A 1 95 ? 13.281 -2.495 -9.357 1.00 83.81 95 LEU A N 1
ATOM 794 C CA . LEU A 1 95 ? 14.280 -1.815 -10.195 1.00 83.81 95 LEU A CA 1
ATOM 795 C C . LEU A 1 95 ? 15.167 -2.793 -10.970 1.00 83.81 95 LEU A C 1
ATOM 797 O O . LEU A 1 95 ? 15.468 -2.556 -12.136 1.00 83.81 95 LEU A O 1
ATOM 801 N N . ASP A 1 96 ? 15.571 -3.887 -10.326 1.00 81.19 96 ASP A N 1
ATOM 802 C CA . ASP A 1 96 ? 16.433 -4.906 -10.928 1.00 81.19 96 ASP A CA 1
ATOM 803 C C . ASP A 1 96 ? 15.663 -5.798 -11.924 1.00 81.19 96 ASP A C 1
ATOM 805 O O . ASP A 1 96 ? 16.272 -6.499 -12.730 1.00 81.19 96 ASP A O 1
ATOM 809 N N . ASN A 1 97 ? 14.324 -5.772 -11.887 1.00 74.25 97 ASN A N 1
ATOM 810 C CA . ASN A 1 97 ? 13.458 -6.568 -12.755 1.00 74.25 97 ASN A CA 1
ATOM 811 C C . ASN A 1 97 ? 12.322 -5.716 -13.368 1.00 74.25 97 ASN A C 1
ATOM 813 O O . ASN A 1 97 ? 11.143 -5.979 -13.130 1.00 74.25 97 ASN A O 1
ATOM 817 N N . PRO A 1 98 ? 12.639 -4.724 -14.216 1.00 63.97 98 PRO A N 1
ATOM 818 C CA . PRO A 1 98 ? 11.647 -3.785 -14.752 1.00 63.97 98 PRO A CA 1
ATOM 819 C C . PRO A 1 98 ? 10.585 -4.454 -15.647 1.00 63.97 98 PRO A C 1
ATOM 821 O O . PRO A 1 98 ? 9.494 -3.920 -15.820 1.00 63.97 98 PRO A O 1
ATOM 824 N N . ASN A 1 99 ? 10.882 -5.642 -16.187 1.00 59.06 99 ASN A N 1
ATOM 825 C CA . ASN A 1 99 ? 9.958 -6.430 -17.011 1.00 59.06 99 ASN A CA 1
ATOM 826 C C . ASN A 1 99 ? 9.086 -7.403 -16.197 1.00 59.06 99 ASN A C 1
ATOM 828 O O . ASN A 1 99 ? 8.164 -7.992 -16.750 1.00 59.06 99 ASN A O 1
ATOM 832 N N . SER A 1 100 ? 9.397 -7.631 -14.917 1.00 54.81 100 SER A N 1
ATOM 833 C CA . SER A 1 100 ? 8.678 -8.597 -14.075 1.00 54.81 100 SER A CA 1
ATOM 834 C C . SER A 1 100 ? 7.551 -7.938 -13.281 1.00 54.81 100 SER A C 1
ATOM 836 O O . SER A 1 100 ? 6.533 -8.574 -12.997 1.00 54.81 100 SER A O 1
ATOM 838 N N . SER A 1 101 ? 7.652 -6.631 -13.014 1.00 52.28 101 SER A N 1
ATOM 839 C CA . SER A 1 101 ? 6.470 -5.788 -12.879 1.00 52.28 101 SER A CA 1
ATOM 840 C C . SER A 1 101 ? 5.787 -5.770 -14.232 1.00 52.28 101 SER A C 1
ATOM 842 O O . SER A 1 101 ? 5.981 -4.819 -14.972 1.00 52.28 101 SER A O 1
ATOM 844 N N . ASN A 1 102 ? 5.061 -6.835 -14.592 1.00 44.19 102 ASN A N 1
ATOM 845 C CA . ASN A 1 102 ? 4.255 -6.854 -15.802 1.00 44.19 102 ASN A CA 1
ATOM 846 C C . ASN A 1 102 ? 3.465 -5.535 -15.814 1.00 44.19 102 ASN A C 1
ATOM 848 O O . ASN A 1 102 ? 2.543 -5.375 -14.994 1.00 44.19 102 ASN A O 1
ATOM 852 N N . PRO A 1 103 ? 3.782 -4.582 -16.718 1.00 43.97 103 PRO A N 1
ATOM 853 C CA . PRO A 1 103 ? 2.720 -3.732 -17.181 1.00 43.97 103 PRO A CA 1
ATOM 854 C C . PRO A 1 103 ? 1.769 -4.745 -17.789 1.00 43.97 103 PRO A C 1
ATOM 856 O O . PRO A 1 103 ? 2.160 -5.562 -18.625 1.00 43.97 103 PRO A O 1
ATOM 859 N N . ILE A 1 104 ? 0.549 -4.782 -17.272 1.00 39.31 104 ILE A N 1
ATOM 860 C CA . ILE A 1 104 ? -0.538 -5.464 -17.955 1.00 39.31 104 ILE A CA 1
ATOM 861 C C . ILE A 1 104 ? -0.347 -5.141 -19.431 1.00 39.31 104 ILE A C 1
ATOM 863 O O . ILE A 1 104 ? -0.223 -3.953 -19.751 1.00 39.31 104 ILE A O 1
ATOM 867 N N . SER A 1 105 ? -0.162 -6.194 -20.242 1.00 41.31 105 SER A N 1
ATOM 868 C CA . SER A 1 105 ? 0.025 -6.123 -21.690 1.00 41.31 105 SER A CA 1
ATOM 869 C C . SER A 1 105 ? -0.672 -4.869 -22.188 1.00 41.31 105 SER A C 1
ATOM 871 O O . SER A 1 105 ? -1.849 -4.678 -21.881 1.00 41.31 105 SER A O 1
ATOM 873 N N . ILE A 1 106 ? 0.045 -3.960 -22.849 1.00 45.75 106 ILE A N 1
ATOM 874 C CA . ILE A 1 106 ? -0.497 -2.649 -23.248 1.00 45.75 106 ILE A CA 1
ATOM 875 C C . ILE A 1 106 ? -1.853 -2.822 -23.973 1.00 45.75 106 ILE A C 1
ATOM 877 O O . ILE A 1 106 ? -2.734 -1.977 -23.854 1.00 45.75 106 ILE A O 1
ATOM 881 N N . ASN A 1 107 ? -2.086 -3.991 -24.578 1.00 48.09 107 ASN A N 1
ATOM 882 C CA . ASN A 1 107 ? -3.368 -4.408 -25.139 1.00 48.09 107 ASN A CA 1
ATOM 883 C C . ASN A 1 107 ? -4.516 -4.533 -24.116 1.00 48.09 107 ASN A C 1
ATOM 885 O O . ASN A 1 107 ? -5.587 -4.010 -24.379 1.00 48.09 107 ASN A O 1
ATOM 889 N N . ASP A 1 108 ? -4.323 -5.137 -22.943 1.00 45.44 108 ASP A N 1
ATOM 890 C CA . ASP A 1 108 ? -5.367 -5.288 -21.909 1.00 45.44 108 ASP A CA 1
ATOM 891 C C . ASP A 1 108 ? -5.686 -3.965 -21.190 1.00 45.44 108 ASP A C 1
ATOM 893 O O . ASP A 1 108 ? -6.777 -3.767 -20.650 1.00 45.44 108 ASP A O 1
ATOM 897 N N . SER A 1 109 ? -4.725 -3.040 -21.145 1.00 51.88 109 SER A N 1
ATOM 898 C CA . SER A 1 109 ? -4.937 -1.682 -20.623 1.00 51.88 109 SER A CA 1
ATOM 899 C C . SER A 1 109 ? -5.799 -0.866 -21.582 1.00 51.88 109 SER A C 1
ATOM 901 O O . SER A 1 109 ? -6.773 -0.259 -21.150 1.00 51.88 109 SER A O 1
ATOM 903 N N . ASN A 1 110 ? -5.489 -0.944 -22.879 1.00 49.97 110 ASN A N 1
ATOM 904 C CA . ASN A 1 110 ? -6.263 -0.298 -23.933 1.00 49.97 110 ASN A CA 1
ATOM 905 C C . ASN A 1 110 ? -7.671 -0.903 -24.054 1.00 49.97 110 ASN A C 1
ATOM 907 O O . ASN A 1 110 ? -8.634 -0.158 -24.175 1.00 49.97 110 ASN A O 1
ATOM 911 N N . ILE A 1 111 ? -7.816 -2.232 -23.946 1.00 53.38 111 ILE A N 1
ATOM 912 C CA . ILE A 1 111 ? -9.131 -2.898 -23.959 1.00 53.38 111 ILE A CA 1
ATOM 913 C C . ILE A 1 111 ? -9.988 -2.413 -22.783 1.00 53.38 111 ILE A C 1
ATOM 915 O O . ILE A 1 111 ? -11.114 -1.978 -22.994 1.00 53.38 111 ILE A O 1
ATOM 919 N N . ARG A 1 112 ? -9.444 -2.389 -21.559 1.00 66.62 112 ARG A N 1
ATOM 920 C CA . ARG A 1 112 ? -10.200 -1.928 -20.381 1.00 66.62 112 ARG A CA 1
ATOM 921 C C . ARG A 1 112 ? -10.492 -0.431 -20.397 1.00 66.62 112 ARG A C 1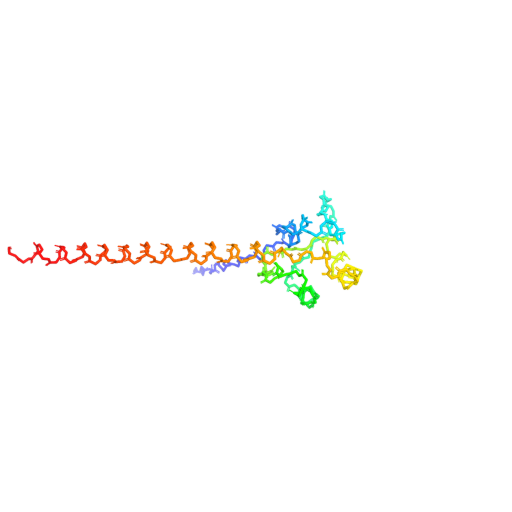
ATOM 923 O O . ARG A 1 112 ? -11.519 -0.024 -19.869 1.00 66.62 112 ARG A O 1
ATOM 930 N N . GLU A 1 113 ? -9.613 0.392 -20.967 1.00 68.44 113 GLU A N 1
ATOM 931 C CA . GLU A 1 113 ? -9.859 1.828 -21.121 1.00 68.44 113 GLU A CA 1
ATOM 932 C C . GLU A 1 113 ? -10.990 2.097 -22.122 1.00 68.44 113 GLU A C 1
ATOM 934 O O . GLU A 1 113 ? -11.875 2.901 -21.830 1.00 68.44 113 GLU A O 1
ATOM 939 N N . GLU A 1 114 ? -11.011 1.398 -23.258 1.00 76.81 114 GLU A N 1
ATOM 940 C CA . GLU A 1 114 ? -12.088 1.521 -24.245 1.00 76.81 114 GLU A CA 1
ATOM 941 C C . GLU A 1 114 ? -13.415 0.950 -23.720 1.00 76.81 114 GLU A C 1
ATOM 943 O O . GLU A 1 114 ? -14.450 1.596 -23.869 1.00 76.81 114 GLU A O 1
ATOM 948 N N . GLU A 1 115 ? -13.397 -0.172 -22.992 1.00 75.69 115 GLU A N 1
ATOM 949 C CA . GLU A 1 115 ? -14.578 -0.694 -22.285 1.00 75.69 115 GLU A CA 1
ATOM 950 C C . GLU A 1 115 ? -15.114 0.308 -21.247 1.00 75.69 115 GLU A C 1
ATOM 952 O O . GLU A 1 115 ? -16.325 0.519 -21.147 1.00 75.69 115 GLU A O 1
ATOM 957 N N . TYR A 1 116 ? -14.227 0.986 -20.505 1.00 70.75 116 TYR A N 1
ATOM 958 C CA . TYR A 1 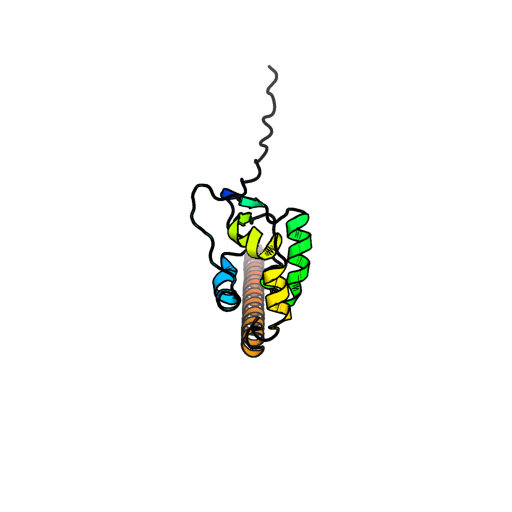116 ? -14.617 2.037 -19.561 1.00 70.75 116 TYR A CA 1
ATOM 959 C C . TYR A 1 116 ? -15.196 3.268 -20.265 1.00 70.75 116 TYR A C 1
ATOM 961 O O . TYR A 1 116 ? -16.216 3.799 -19.821 1.00 70.75 116 TYR A O 1
ATOM 969 N N . LYS A 1 117 ? -14.576 3.729 -21.358 1.00 83.69 117 LYS A N 1
ATOM 970 C CA . LYS A 1 117 ? -15.091 4.850 -22.162 1.00 83.69 117 LYS A CA 1
ATOM 971 C C . LYS A 1 117 ? -16.462 4.521 -22.741 1.00 83.69 117 LYS A C 1
ATOM 973 O O . LYS A 1 117 ? -17.356 5.364 -22.691 1.00 83.69 117 LYS A O 1
ATOM 978 N N . GLN A 1 118 ? -16.647 3.295 -23.222 1.00 91.00 118 GLN A N 1
ATOM 979 C CA . GLN A 1 118 ? -17.914 2.833 -23.771 1.00 91.00 118 GLN A CA 1
ATOM 980 C C . GLN A 1 118 ? -18.999 2.736 -22.690 1.00 91.00 118 GLN A C 1
ATOM 982 O O . GLN A 1 118 ? -20.093 3.264 -22.882 1.00 91.00 118 GLN A O 1
ATOM 987 N N . ALA A 1 119 ? -18.681 2.195 -21.510 1.00 81.62 119 ALA A N 1
ATOM 988 C CA . ALA A 1 119 ? -19.608 2.168 -20.378 1.00 81.62 119 ALA A CA 1
ATOM 989 C C . ALA A 1 119 ? -20.010 3.579 -19.903 1.00 81.62 119 ALA A C 1
ATOM 991 O O . ALA A 1 119 ? -21.171 3.818 -19.564 1.00 81.62 119 ALA A O 1
ATOM 992 N N . ILE A 1 120 ? -19.075 4.538 -19.900 1.00 83.25 120 ILE A N 1
ATOM 993 C CA . ILE A 1 120 ? -19.365 5.941 -19.566 1.00 83.25 120 ILE A CA 1
ATOM 994 C C . ILE A 1 120 ? -20.275 6.576 -20.624 1.00 83.25 120 ILE A C 1
ATOM 996 O O . ILE A 1 120 ? -21.235 7.254 -20.256 1.00 83.25 120 ILE A O 1
ATOM 1000 N N . ALA A 1 121 ? -20.019 6.338 -21.913 1.00 93.19 121 ALA A N 1
ATOM 1001 C CA . ALA A 1 121 ? -20.850 6.856 -22.998 1.00 93.19 121 ALA A CA 1
ATOM 1002 C C . ALA A 1 121 ? -22.289 6.313 -22.926 1.00 93.19 121 ALA A C 1
ATOM 1004 O O . ALA A 1 121 ? -23.246 7.080 -23.033 1.00 93.19 121 ALA A O 1
ATOM 1005 N N . GLU A 1 122 ? -22.459 5.017 -22.649 1.00 93.12 122 GLU A N 1
ATOM 1006 C CA . GLU A 1 122 ? -23.781 4.406 -22.459 1.00 93.12 122 GLU A CA 1
ATOM 1007 C C . GLU A 1 122 ? -24.526 4.977 -21.245 1.00 93.12 122 GLU A C 1
ATOM 1009 O O . GLU A 1 122 ? -25.738 5.200 -21.297 1.00 93.12 122 GLU A O 1
ATOM 1014 N N . LEU A 1 123 ? -23.819 5.240 -20.141 1.00 92.06 123 LEU A N 1
ATOM 1015 C CA . LEU A 1 123 ? -24.407 5.874 -18.959 1.00 92.06 123 LEU A CA 1
ATOM 1016 C C . LEU A 1 123 ? -24.831 7.320 -19.237 1.00 92.06 123 LEU A C 1
ATOM 1018 O O . LEU A 1 123 ? -25.910 7.728 -18.808 1.00 92.06 123 LEU A O 1
ATOM 1022 N N . GLN A 1 124 ? -24.018 8.083 -19.971 1.00 90.56 124 GLN A N 1
ATOM 1023 C CA . GLN A 1 124 ? -24.353 9.450 -20.377 1.00 90.56 124 GLN A CA 1
ATOM 1024 C C . GLN A 1 124 ? -25.576 9.480 -21.296 1.00 90.56 124 GLN A C 1
ATOM 1026 O O . GLN A 1 124 ? -26.461 10.311 -21.100 1.00 90.56 124 GLN A O 1
ATOM 1031 N N . GLN A 1 125 ? -25.670 8.540 -22.240 1.00 94.50 125 GLN A N 1
ATOM 1032 C CA . GLN A 1 125 ? -26.836 8.417 -23.109 1.00 94.50 125 GLN A CA 1
ATOM 1033 C C . GLN A 1 125 ? -28.104 8.092 -22.309 1.00 94.50 125 GLN A C 1
ATOM 1035 O O . GLN A 1 125 ? -29.119 8.764 -22.476 1.00 94.50 125 GLN A O 1
ATOM 1040 N N . LYS A 1 126 ? -28.043 7.122 -21.388 1.00 93.56 126 LYS A N 1
ATOM 1041 C CA . LYS A 1 126 ? -29.188 6.776 -20.527 1.00 93.56 126 LYS A CA 1
ATOM 1042 C C . LYS A 1 126 ? -29.635 7.947 -19.656 1.00 93.56 126 LYS A C 1
ATOM 1044 O O . LYS A 1 126 ? -30.833 8.138 -19.461 1.00 93.56 126 LYS A O 1
ATOM 1049 N N . LEU A 1 127 ? -28.691 8.730 -19.137 1.00 93.19 127 LEU A N 1
ATOM 1050 C CA . LEU A 1 127 ? -29.005 9.913 -18.338 1.00 93.19 127 LEU A CA 1
ATOM 1051 C C . LEU A 1 127 ? -29.687 10.998 -19.183 1.00 93.19 127 LEU A C 1
ATOM 1053 O O . LEU A 1 127 ? -30.637 11.629 -18.725 1.00 93.19 127 LEU A O 1
ATOM 1057 N N . GLU A 1 128 ? -29.244 11.191 -20.423 1.00 93.00 128 GLU A N 1
ATOM 1058 C CA . GLU A 1 128 ? -29.858 12.151 -21.340 1.00 93.00 128 GLU A CA 1
ATOM 1059 C C . GLU A 1 128 ? -31.260 11.706 -21.778 1.00 93.00 128 GLU A C 1
ATOM 1061 O O . GLU A 1 128 ? -32.189 12.511 -21.787 1.00 93.00 128 GLU A O 1
ATOM 1066 N N . GLU A 1 129 ? -31.460 10.415 -22.047 1.00 89.81 129 GLU A N 1
ATOM 1067 C CA . GLU A 1 129 ? -32.784 9.846 -22.325 1.00 89.81 129 GLU A CA 1
ATOM 1068 C C . GLU A 1 129 ? -33.737 10.011 -21.132 1.00 89.81 129 GLU A C 1
ATOM 1070 O O . GLU A 1 129 ? -34.907 10.355 -21.315 1.00 89.81 129 GLU A O 1
ATOM 1075 N N . GLN A 1 130 ? -33.244 9.832 -19.901 1.00 88.81 130 GLN A N 1
ATOM 1076 C CA . GLN A 1 130 ? -34.014 10.120 -18.688 1.00 88.81 130 GLN A CA 1
ATOM 1077 C C . GLN A 1 130 ? -34.378 11.604 -18.594 1.00 88.81 130 GLN A C 1
ATOM 1079 O O . GLN A 1 130 ? -35.547 11.928 -18.386 1.00 88.81 130 GLN A O 1
ATOM 1084 N N . ARG A 1 131 ? -33.421 12.504 -18.836 1.00 90.00 131 ARG A N 1
ATOM 1085 C CA . ARG A 1 131 ? -33.639 13.957 -18.819 1.00 90.00 131 ARG A CA 1
ATOM 1086 C C . ARG A 1 131 ? -34.663 14.403 -19.868 1.00 90.00 131 ARG A C 1
ATOM 1088 O O . ARG A 1 131 ? -35.516 15.247 -19.589 1.00 90.00 131 ARG A O 1
ATOM 1095 N N . ILE A 1 132 ? -34.605 13.833 -21.072 1.00 85.50 132 ILE A N 1
ATOM 1096 C CA . ILE A 1 132 ? -35.565 14.099 -22.151 1.00 85.50 132 ILE A CA 1
ATOM 1097 C C . ILE A 1 132 ? -36.946 13.551 -21.785 1.00 85.50 132 ILE A C 1
ATOM 1099 O O . ILE A 1 132 ? -37.942 14.251 -21.960 1.00 85.50 132 ILE A O 1
ATOM 1103 N N . ASN A 1 133 ? -37.028 12.334 -21.243 1.00 81.69 133 ASN A N 1
ATOM 1104 C CA . ASN A 1 133 ? -38.298 11.759 -20.805 1.00 81.69 133 ASN A CA 1
ATOM 1105 C C . ASN A 1 133 ? -38.942 12.585 -19.689 1.00 81.69 133 ASN A C 1
ATOM 1107 O O . ASN A 1 133 ? -40.135 12.866 -19.767 1.00 81.69 133 ASN A O 1
ATOM 1111 N N . GLU A 1 134 ? -38.173 13.048 -18.704 1.00 80.12 134 GLU A N 1
ATOM 1112 C CA . GLU A 1 134 ? -38.668 13.966 -17.674 1.00 80.12 134 GLU A CA 1
ATOM 1113 C C . GLU A 1 134 ? -39.194 15.271 -18.285 1.00 80.12 134 GLU A C 1
ATOM 1115 O O . GLU A 1 134 ? -40.296 15.708 -17.955 1.00 80.12 134 GLU A O 1
ATOM 1120 N N . TYR A 1 135 ? -38.475 15.857 -19.246 1.00 75.31 135 TYR A N 1
ATOM 1121 C CA . TYR A 1 135 ? -38.928 17.053 -19.959 1.00 75.31 135 TYR A CA 1
ATOM 1122 C C . TYR A 1 135 ? -40.227 16.820 -20.758 1.00 75.31 135 TYR A C 1
ATOM 1124 O O . TYR A 1 135 ? -41.133 17.660 -20.753 1.00 75.31 135 TYR A O 1
ATOM 1132 N N . ILE A 1 136 ? -40.370 15.664 -21.412 1.00 73.88 136 ILE A N 1
ATOM 1133 C CA . ILE A 1 136 ? -41.592 15.277 -22.138 1.00 73.88 136 ILE A CA 1
ATOM 1134 C C . ILE A 1 136 ? -42.761 15.059 -21.169 1.00 73.88 136 ILE A C 1
ATOM 1136 O O . ILE A 1 136 ? -43.885 15.472 -21.449 1.00 73.88 136 ILE A O 1
ATOM 1140 N N . VAL A 1 137 ?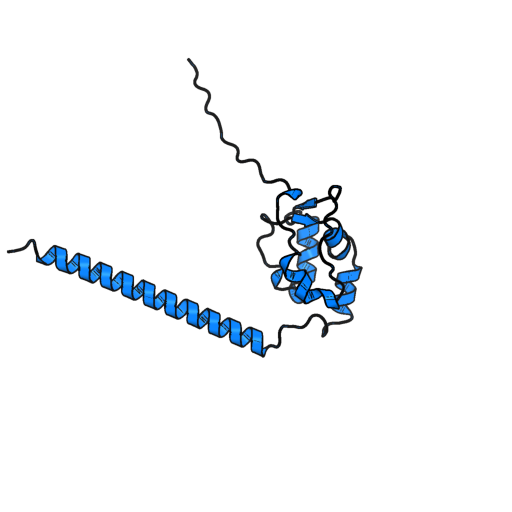 -42.520 14.424 -20.024 1.00 73.06 137 VAL A N 1
ATOM 1141 C CA . VAL A 1 137 ? -43.540 14.205 -18.993 1.00 73.06 137 VAL A CA 1
ATOM 1142 C C . VAL A 1 137 ? -44.020 15.551 -18.440 1.00 73.06 137 VAL A C 1
ATOM 1144 O O . VAL A 1 137 ? -45.218 15.827 -18.461 1.00 73.06 137 VAL A O 1
ATOM 1147 N N . VAL A 1 138 ? -43.102 16.440 -18.051 1.00 68.94 138 VAL A N 1
ATOM 1148 C CA . VAL A 1 138 ? -43.420 17.784 -17.533 1.00 68.94 138 VAL A CA 1
ATOM 1149 C C . VAL A 1 138 ? -44.153 18.647 -18.573 1.00 68.94 138 VAL A C 1
ATOM 1151 O O . VAL A 1 138 ? -45.119 19.338 -18.241 1.00 68.94 138 VAL A O 1
ATOM 1154 N N . SER A 1 139 ? -43.760 18.588 -19.848 1.00 63.03 139 SER A N 1
ATOM 1155 C CA . SER A 1 139 ? -44.438 19.342 -20.916 1.00 63.03 139 SER A CA 1
ATOM 1156 C C . SER A 1 139 ? -45.844 18.810 -21.224 1.00 63.03 139 SER A C 1
ATOM 1158 O O . SER A 1 139 ? -46.752 19.610 -21.435 1.00 63.03 139 SER A O 1
ATOM 1160 N N . LYS A 1 140 ? -46.082 17.493 -21.149 1.00 61.81 140 LYS A N 1
ATOM 1161 C CA . LYS A 1 140 ? -47.426 16.909 -21.322 1.00 61.81 140 LYS A CA 1
ATOM 1162 C C . LYS A 1 140 ? -48.391 17.265 -20.184 1.00 61.81 140 LYS A C 1
ATOM 1164 O O . LYS A 1 140 ? -49.576 17.467 -20.447 1.00 61.81 140 LYS A O 1
ATOM 1169 N N . PHE A 1 141 ? -47.902 17.402 -18.948 1.00 56.59 141 PHE A N 1
ATOM 1170 C CA . PHE A 1 141 ? -48.726 17.820 -17.803 1.00 56.59 141 PHE A CA 1
ATOM 1171 C C . PHE A 1 141 ? -49.072 19.319 -17.802 1.00 56.59 141 PHE A C 1
ATOM 1173 O O . PHE A 1 141 ? -50.103 19.696 -17.257 1.00 56.59 141 PHE A O 1
ATOM 1180 N N . THR A 1 142 ? -48.281 20.175 -18.457 1.00 54.25 142 THR A N 1
ATOM 1181 C CA . THR A 1 142 ? -48.581 21.621 -18.560 1.00 54.25 142 THR A CA 1
ATOM 1182 C C . THR A 1 142 ? -49.540 21.973 -19.704 1.00 54.25 142 THR A C 1
ATOM 1184 O O . THR A 1 142 ? -50.175 23.025 -19.664 1.00 54.25 142 THR A O 1
ATOM 1187 N N . THR A 1 143 ? -49.712 21.090 -20.695 1.00 54.16 143 THR A N 1
ATOM 1188 C CA . THR A 1 143 ? -50.722 21.239 -21.762 1.00 54.16 143 THR A CA 1
ATOM 1189 C C . THR A 1 143 ? -52.102 20.672 -21.418 1.00 54.16 143 THR A C 1
ATOM 1191 O O . THR A 1 143 ? -53.061 21.016 -22.097 1.00 54.16 143 THR A O 1
ATOM 1194 N N . ALA A 1 144 ? -52.233 19.844 -20.376 1.00 52.41 144 ALA A N 1
ATOM 1195 C CA . ALA A 1 144 ? -53.525 19.288 -19.945 1.00 52.41 144 ALA A CA 1
ATOM 1196 C C . ALA A 1 144 ? -54.328 20.220 -19.010 1.00 52.41 144 ALA A C 1
ATOM 1198 O O . ALA A 1 144 ? -55.488 19.942 -18.729 1.00 52.41 144 ALA A O 1
ATOM 1199 N N . ASP A 1 145 ? -53.738 21.338 -18.567 1.00 50.84 145 ASP A N 1
ATOM 1200 C CA . ASP A 1 145 ? -54.386 22.349 -17.709 1.00 50.84 145 ASP A CA 1
ATOM 1201 C C . ASP A 1 145 ? -54.594 23.690 -18.449 1.00 50.84 145 ASP A C 1
ATOM 1203 O O . ASP A 1 145 ? -54.536 24.787 -17.890 1.00 50.84 145 ASP A O 1
ATOM 1207 N N . ARG A 1 146 ? -54.797 23.616 -19.773 1.00 52.56 146 ARG A N 1
ATOM 1208 C CA . ARG A 1 146 ? -55.359 24.702 -20.588 1.00 52.56 146 ARG A CA 1
ATOM 1209 C C . ARG A 1 146 ? -56.297 24.135 -21.661 1.00 52.56 146 ARG A C 1
ATOM 1211 O O . ARG A 1 146 ? -55.900 24.036 -22.816 1.00 52.56 146 ARG A O 1
ATOM 1218 N N . ARG A 1 147 ? -57.560 23.966 -21.249 1.00 42.28 147 ARG A N 1
ATOM 1219 C CA . ARG A 1 147 ? -58.795 23.846 -22.058 1.00 42.28 147 ARG A CA 1
ATOM 1220 C C . ARG A 1 147 ? -59.113 22.499 -22.694 1.00 42.28 147 ARG A C 1
ATOM 1222 O O . ARG A 1 147 ? -58.276 21.966 -23.444 1.00 42.28 147 ARG A O 1
#

Sequence (147 aa):
MRISQSSTTKEKPKARELPCLFSYIVSKYNELGLRSCKTKESQTWRNADTSEVTKRLRLYEDFMSELKLYLNPYAICEKHYNQVISTNYFYRHLLDNPNSSNPISINDSNIREEEYKQAIAELQQKLEEQRINEYIVVSKFTTADRR

Foldseek 3Di:
DDDDDDDPDPDQDDQVVAAALCQVVCVLCVVLVSHHADPDPPKDKAQCPDPQNVVQVVLCCVLCVSSPDDRSRHIHIPSRCVQRRVDCVSVVSCVVCVPSSPPPPVVVVVVVVVVVVVVVVVVVVVVVVVVVVVVVVVVVVVVVPPD

Organism: NCBI:txid1348616